Protein AF-A0A9D5UWX5-F1 (afdb_monomer_lite)

Sequence (49 aa):
MGDHDGTYHQIYSDPLMVADLLQNFVDEPWVSELDFAGMQRLTVWPGSQ

Secondary structure (DSSP, 8-state):
--TTHHHHHHHTTSHHHHHHHHHHH---GGGGGS-STT----SS-TT--

Radius of gyration: 13.34 Å; chains: 1; bounding box: 26×27×32 Å

pLDDT: mean 76.23, std 13.45, range [48.81, 92.25]

Structure (mmCIF, N/CA/C/O backbone):
data_AF-A0A9D5UWX5-F1
#
_entry.id   AF-A0A9D5UWX5-F1
#
loop_
_atom_site.group_PDB
_atom_site.id
_atom_site.type_symbol
_atom_site.label_atom_id
_atom_site.label_alt_id
_atom_site.label_comp_id
_atom_site.label_asym_id
_atom_site.label_entity_id
_atom_site.label_seq_id
_atom_site.pdbx_PDB_ins_code
_atom_site.Cartn_x
_atom_site.Cartn_y
_atom_site.Cartn_z
_atom_site.occupancy
_atom_site.B_iso_or_equiv
_atom_site.auth_seq_id
_atom_site.auth_comp_id
_atom_site.auth_asym_id
_atom_site.auth_atom_id
_atom_site.pdbx_PDB_model_num
ATOM 1 N N . MET A 1 1 ? 19.536 -15.527 -19.512 1.00 49.00 1 MET A N 1
ATOM 2 C CA . MET A 1 1 ? 19.816 -14.612 -18.386 1.00 49.00 1 MET A CA 1
ATOM 3 C C . MET A 1 1 ? 19.043 -13.332 -18.653 1.00 49.00 1 MET A C 1
ATOM 5 O O . MET A 1 1 ? 19.382 -12.672 -19.622 1.00 49.00 1 MET A O 1
ATOM 9 N N . GLY A 1 2 ? 18.003 -13.027 -17.869 1.00 52.69 2 GLY A N 1
ATOM 10 C CA . GLY A 1 2 ? 17.471 -11.657 -17.778 1.00 52.69 2 GLY A CA 1
ATOM 11 C C . GLY A 1 2 ? 15.975 -11.421 -18.029 1.00 52.69 2 GLY A C 1
ATOM 12 O O . GLY A 1 2 ? 15.471 -10.426 -17.536 1.00 52.69 2 GLY A O 1
ATOM 13 N N . ASP A 1 3 ? 15.229 -12.306 -18.699 1.00 48.81 3 ASP A N 1
ATOM 14 C CA . ASP A 1 3 ? 13.810 -12.043 -19.049 1.00 48.81 3 ASP A CA 1
ATOM 15 C C . ASP A 1 3 ? 12.799 -12.288 -17.907 1.00 48.81 3 ASP A C 1
ATOM 17 O O . ASP A 1 3 ? 11.621 -12.553 -18.136 1.00 48.81 3 ASP A O 1
ATOM 21 N N . HIS A 1 4 ? 13.246 -12.211 -16.653 1.00 51.59 4 HIS A N 1
ATOM 22 C CA . HIS A 1 4 ? 12.362 -12.316 -15.488 1.00 51.59 4 HIS A CA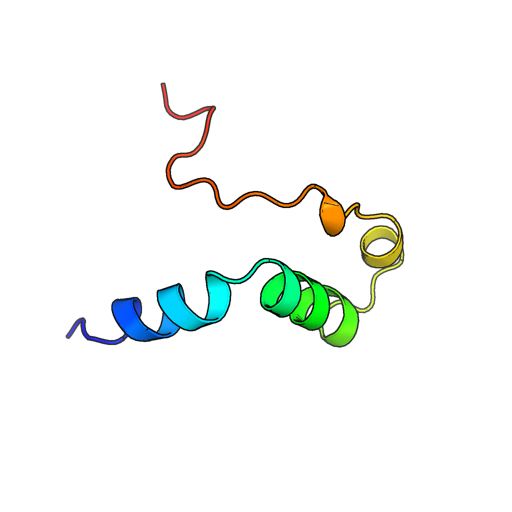 1
ATOM 23 C C . HIS A 1 4 ? 11.968 -10.953 -14.903 1.00 51.59 4 HIS A C 1
ATOM 25 O O . HIS A 1 4 ? 10.984 -10.891 -14.170 1.00 51.59 4 HIS A O 1
ATOM 31 N N . ASP A 1 5 ? 12.646 -9.860 -15.272 1.00 56.28 5 ASP A N 1
ATOM 32 C CA . ASP A 1 5 ? 12.365 -8.539 -14.691 1.00 56.28 5 ASP A CA 1
ATOM 33 C C . ASP A 1 5 ? 11.075 -7.905 -15.221 1.00 56.28 5 ASP A C 1
ATOM 35 O O . ASP A 1 5 ? 10.318 -7.322 -14.450 1.00 56.28 5 ASP A O 1
ATOM 39 N N . GLY A 1 6 ? 10.772 -8.038 -16.519 1.00 57.91 6 GLY A N 1
ATOM 40 C CA . GLY A 1 6 ? 9.651 -7.316 -17.137 1.00 57.91 6 GLY A CA 1
ATOM 41 C C . GLY A 1 6 ? 8.283 -7.720 -16.580 1.00 57.91 6 GLY A C 1
ATOM 42 O O . GLY A 1 6 ? 7.459 -6.867 -16.251 1.00 57.91 6 GLY A O 1
ATOM 43 N N . THR A 1 7 ? 8.057 -9.025 -16.429 1.00 56.59 7 THR A N 1
ATOM 44 C CA . THR A 1 7 ? 6.792 -9.571 -15.920 1.00 56.59 7 THR A CA 1
ATOM 45 C C . THR A 1 7 ? 6.653 -9.351 -14.415 1.00 56.59 7 THR A C 1
ATOM 47 O O . THR A 1 7 ? 5.567 -9.022 -13.946 1.00 56.59 7 THR A O 1
ATOM 50 N N . TYR A 1 8 ? 7.750 -9.463 -13.656 1.00 60.69 8 TYR A N 1
ATOM 51 C CA . TYR A 1 8 ? 7.743 -9.215 -12.212 1.00 60.69 8 TYR A CA 1
ATOM 52 C C . TYR A 1 8 ? 7.434 -7.740 -11.917 1.00 60.69 8 TYR A C 1
ATOM 54 O O . TYR A 1 8 ? 6.554 -7.442 -11.114 1.00 60.69 8 TYR A O 1
ATOM 62 N N . HIS A 1 9 ? 8.046 -6.803 -12.652 1.00 60.91 9 HIS A N 1
ATOM 63 C CA . HIS A 1 9 ? 7.729 -5.374 -12.539 1.00 60.91 9 HIS A CA 1
ATOM 64 C C . HIS A 1 9 ? 6.272 -5.047 -12.888 1.00 60.91 9 HIS A C 1
ATOM 66 O O . HIS A 1 9 ? 5.685 -4.152 -12.280 1.00 60.91 9 HIS A O 1
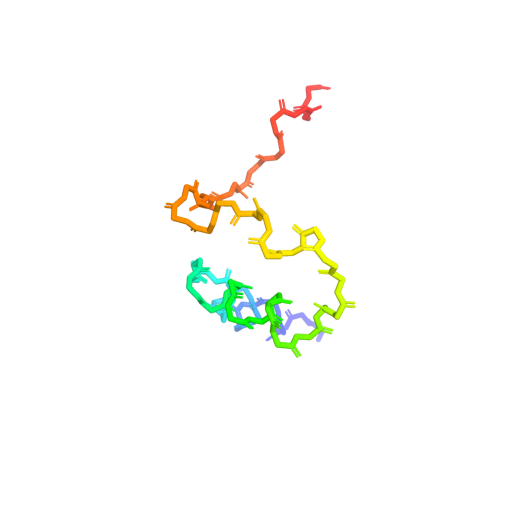ATOM 72 N N . GLN A 1 10 ? 5.677 -5.743 -13.860 1.00 64.56 10 GLN A N 1
ATOM 73 C CA . GLN A 1 10 ? 4.280 -5.510 -14.239 1.00 64.56 10 GLN A CA 1
ATOM 74 C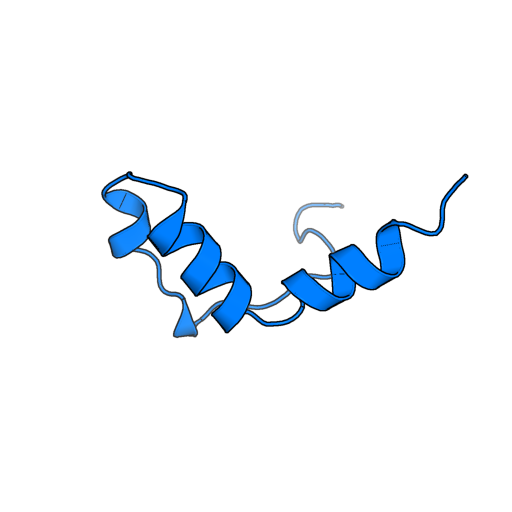 C . GLN A 1 10 ? 3.300 -5.939 -13.145 1.00 64.56 10 GLN A C 1
ATOM 76 O O . GLN A 1 10 ? 2.347 -5.210 -12.888 1.00 64.56 10 GLN A O 1
ATOM 81 N N . ILE A 1 11 ? 3.557 -7.059 -12.463 1.00 64.00 11 ILE A N 1
ATOM 82 C CA . ILE A 1 11 ? 2.692 -7.554 -11.379 1.00 64.00 11 ILE A CA 1
ATOM 83 C C . ILE A 1 11 ? 2.680 -6.576 -10.191 1.00 64.00 11 ILE A C 1
ATOM 85 O O . ILE A 1 11 ? 1.631 -6.334 -9.607 1.00 64.00 11 ILE A O 1
ATOM 89 N N . TYR A 1 12 ? 3.811 -5.934 -9.883 1.00 67.38 12 TYR A N 1
ATOM 90 C CA . TYR A 1 12 ? 3.904 -4.935 -8.803 1.00 67.38 12 TYR A CA 1
ATOM 91 C C . TYR A 1 12 ? 3.725 -3.485 -9.274 1.00 67.38 12 TYR A C 1
ATOM 93 O O . TYR A 1 12 ? 4.063 -2.547 -8.554 1.00 67.38 12 TYR A O 1
ATOM 101 N N . SER A 1 13 ? 3.216 -3.274 -10.492 1.00 71.12 13 SER A N 1
ATOM 102 C CA . SER A 1 13 ? 2.932 -1.925 -10.995 1.00 71.12 13 SER A CA 1
ATOM 103 C C . SER A 1 13 ? 1.592 -1.370 -10.513 1.00 71.12 13 SER A C 1
ATOM 105 O O . SER A 1 13 ? 1.386 -0.161 -10.627 1.00 71.12 13 SER A O 1
ATOM 107 N N . ASP A 1 14 ? 0.708 -2.219 -9.983 1.00 79.94 14 ASP A N 1
ATOM 108 C CA . ASP A 1 14 ? -0.573 -1.799 -9.424 1.00 79.94 14 ASP A CA 1
ATOM 109 C C . ASP A 1 14 ? -0.467 -1.625 -7.894 1.00 79.94 14 ASP A C 1
ATOM 111 O O . ASP A 1 14 ? -0.161 -2.592 -7.185 1.00 79.94 14 ASP A O 1
ATOM 115 N N . PRO A 1 15 ? -0.712 -0.415 -7.359 1.00 81.94 15 PRO A N 1
ATOM 116 C CA . PRO A 1 15 ? -0.653 -0.164 -5.922 1.00 81.94 15 PRO A CA 1
ATOM 117 C C . PRO A 1 15 ? -1.668 -0.997 -5.123 1.00 81.94 15 PRO A C 1
ATOM 119 O O . PRO A 1 15 ? -1.381 -1.337 -3.978 1.00 81.94 15 PRO A O 1
ATOM 122 N N . LEU A 1 16 ? -2.806 -1.395 -5.708 1.00 83.25 16 LEU A N 1
ATOM 123 C CA . LEU A 1 16 ? -3.779 -2.272 -5.047 1.00 83.25 16 LEU A CA 1
ATOM 124 C C . LEU A 1 16 ? -3.243 -3.697 -4.890 1.00 83.25 16 LEU A C 1
ATOM 126 O O . LEU A 1 16 ? -3.447 -4.303 -3.842 1.00 83.25 16 LEU A O 1
ATOM 130 N N . MET A 1 17 ? -2.517 -4.224 -5.883 1.00 85.19 17 MET A N 1
ATOM 131 C CA . MET A 1 17 ? -1.861 -5.535 -5.754 1.00 85.19 17 MET A CA 1
ATOM 132 C C . MET A 1 17 ? -0.777 -5.517 -4.677 1.00 85.19 17 MET A C 1
ATOM 134 O O . MET A 1 17 ? -0.643 -6.474 -3.919 1.00 85.19 17 MET A O 1
ATOM 138 N N . VAL A 1 18 ? -0.009 -4.430 -4.589 1.00 85.25 18 VAL A N 1
ATOM 139 C CA . VAL A 1 18 ? 1.018 -4.272 -3.548 1.00 85.25 18 VAL A CA 1
ATOM 140 C C . VAL A 1 18 ? 0.377 -4.151 -2.162 1.00 85.25 18 VAL A C 1
ATOM 142 O O . VAL A 1 18 ? 0.858 -4.770 -1.215 1.00 85.25 18 VAL A O 1
ATOM 145 N N . ALA A 1 19 ? -0.726 -3.410 -2.044 1.00 87.94 19 ALA A N 1
ATOM 146 C CA . ALA A 1 19 ? -1.481 -3.286 -0.802 1.00 87.94 19 ALA A CA 1
ATOM 147 C C . ALA A 1 19 ? -2.051 -4.630 -0.333 1.00 87.94 19 ALA A C 1
ATOM 149 O O . ALA A 1 19 ? -1.942 -4.965 0.846 1.00 87.94 19 ALA A O 1
ATOM 150 N N . ASP A 1 20 ? -2.640 -5.404 -1.244 1.00 87.88 20 ASP A N 1
ATOM 151 C CA . ASP A 1 20 ? -3.175 -6.732 -0.941 1.00 87.88 20 ASP A CA 1
ATOM 152 C C . ASP A 1 20 ? -2.054 -7.704 -0.538 1.00 87.88 20 ASP A C 1
ATOM 154 O O . ASP A 1 20 ? -2.175 -8.414 0.459 1.00 87.88 20 ASP A O 1
ATOM 158 N N . LEU A 1 21 ? -0.910 -7.667 -1.231 1.00 88.31 21 LEU A N 1
ATOM 159 C CA . LEU A 1 21 ? 0.262 -8.469 -0.877 1.00 88.31 21 LEU A CA 1
ATOM 160 C C . LEU A 1 21 ? 0.759 -8.151 0.537 1.00 88.31 21 LEU A C 1
ATOM 162 O O . LEU A 1 21 ? 0.993 -9.064 1.323 1.00 88.31 21 LEU A O 1
ATOM 166 N N . LEU A 1 22 ? 0.924 -6.868 0.863 1.00 89.25 22 LEU A N 1
ATOM 167 C CA . LEU A 1 22 ? 1.422 -6.448 2.172 1.00 89.25 22 LEU A CA 1
ATOM 168 C C . LEU A 1 22 ? 0.460 -6.862 3.289 1.00 89.25 22 LEU A C 1
ATOM 170 O O . LEU A 1 22 ? 0.910 -7.428 4.278 1.00 89.25 22 LEU A O 1
ATOM 174 N N . GLN A 1 23 ? -0.846 -6.662 3.100 1.00 89.31 23 GLN A N 1
ATOM 175 C CA . GLN A 1 23 ? -1.865 -7.017 4.094 1.00 89.31 23 GLN A CA 1
ATOM 176 C C . GLN A 1 23 ? -2.010 -8.530 4.313 1.00 89.31 23 GLN A C 1
ATOM 178 O O . GLN A 1 23 ? -2.312 -8.951 5.424 1.00 89.31 23 GLN A O 1
ATOM 183 N N . ASN A 1 24 ? -1.805 -9.350 3.278 1.00 89.25 24 ASN A N 1
ATOM 184 C CA . ASN A 1 24 ? -1.946 -10.807 3.387 1.00 89.25 24 ASN A CA 1
ATOM 185 C C . ASN A 1 24 ? -0.640 -11.532 3.750 1.00 89.25 24 ASN A C 1
ATOM 187 O O . ASN A 1 24 ? -0.685 -12.672 4.210 1.00 89.25 24 ASN A O 1
ATOM 191 N N . PHE A 1 25 ? 0.520 -10.919 3.504 1.00 91.25 25 PHE A N 1
ATOM 192 C CA . PHE A 1 25 ? 1.822 -11.560 3.708 1.00 91.25 25 PHE A CA 1
ATOM 193 C C . PHE A 1 25 ? 2.556 -11.069 4.958 1.00 91.25 25 PHE A C 1
ATOM 195 O O . PHE A 1 25 ? 3.333 -11.824 5.543 1.00 91.25 25 PHE A O 1
ATOM 202 N N . VAL A 1 26 ? 2.344 -9.815 5.365 1.00 90.50 26 VAL A N 1
ATOM 203 C CA . VAL A 1 26 ? 3.016 -9.219 6.523 1.00 90.50 26 VAL A CA 1
ATOM 204 C C . VAL A 1 26 ? 2.042 -9.167 7.699 1.00 90.50 26 VAL A C 1
ATOM 206 O O . VAL A 1 26 ? 1.148 -8.329 7.740 1.00 90.50 26 VAL A O 1
ATOM 209 N N . ASP A 1 27 ? 2.245 -10.052 8.673 1.00 89.31 27 ASP A N 1
ATOM 210 C CA . ASP A 1 27 ? 1.434 -10.144 9.896 1.00 89.31 27 ASP A CA 1
ATOM 211 C C . ASP A 1 27 ? 1.940 -9.183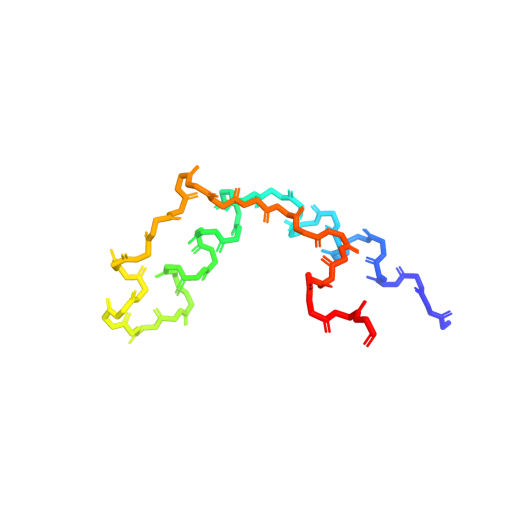 10.983 1.00 89.31 27 ASP A C 1
ATOM 213 O O . ASP A 1 27 ? 2.276 -9.578 12.097 1.00 89.31 27 ASP A O 1
ATOM 217 N N . GLU A 1 28 ? 2.076 -7.905 10.631 1.00 92.00 28 GLU A N 1
ATOM 218 C CA . GLU A 1 28 ? 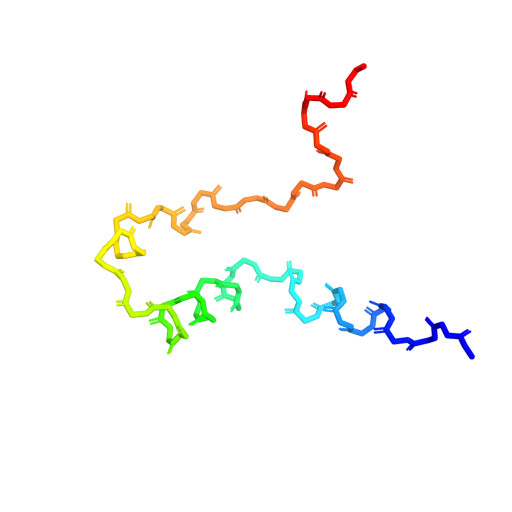2.542 -6.879 11.558 1.00 92.00 28 GLU A CA 1
ATOM 219 C C . GLU A 1 28 ? 1.494 -5.767 11.727 1.00 92.00 28 GLU A C 1
ATOM 221 O O . GLU A 1 28 ? 0.936 -5.293 10.733 1.00 92.00 28 GLU A O 1
ATOM 226 N N . PRO A 1 29 ? 1.259 -5.263 12.955 1.00 87.25 29 PRO A N 1
ATOM 227 C CA . PRO A 1 29 ? 0.212 -4.269 13.213 1.00 87.25 29 PRO A CA 1
ATOM 228 C C . PRO A 1 29 ? 0.370 -2.977 12.404 1.00 87.25 29 PRO A C 1
ATOM 230 O O . PRO A 1 29 ? -0.620 -2.411 11.941 1.00 87.25 29 PRO A O 1
ATOM 233 N N . TRP A 1 30 ? 1.614 -2.543 12.172 1.00 92.25 30 TRP A N 1
ATOM 234 C CA . TRP A 1 30 ? 1.914 -1.308 11.441 1.00 92.25 30 TRP A CA 1
ATOM 235 C C . TRP A 1 30 ? 1.423 -1.337 9.991 1.00 92.25 30 TRP A C 1
ATOM 237 O O . TRP A 1 30 ? 1.185 -0.284 9.407 1.00 92.25 30 TRP A O 1
ATOM 247 N N . VAL A 1 31 ? 1.235 -2.523 9.405 1.00 90.38 31 VAL A N 1
ATOM 248 C CA . VAL A 1 31 ? 0.746 -2.680 8.027 1.00 90.38 31 VAL A CA 1
ATOM 249 C C . VAL A 1 31 ? -0.683 -2.160 7.904 1.00 90.38 31 VAL A C 1
ATOM 251 O O . VAL A 1 31 ? -1.023 -1.529 6.908 1.00 90.38 31 VAL A O 1
ATOM 254 N N . SER A 1 32 ? -1.501 -2.368 8.939 1.00 86.38 32 SER A N 1
ATOM 255 C CA . SER A 1 32 ? -2.883 -1.879 8.990 1.00 86.38 32 SER A CA 1
ATOM 256 C C . SER A 1 32 ? -2.993 -0.357 9.152 1.00 86.38 32 SER A C 1
ATOM 258 O O . SER A 1 32 ? -4.043 0.216 8.873 1.00 86.38 32 SER A O 1
ATOM 260 N N . GLU A 1 33 ? 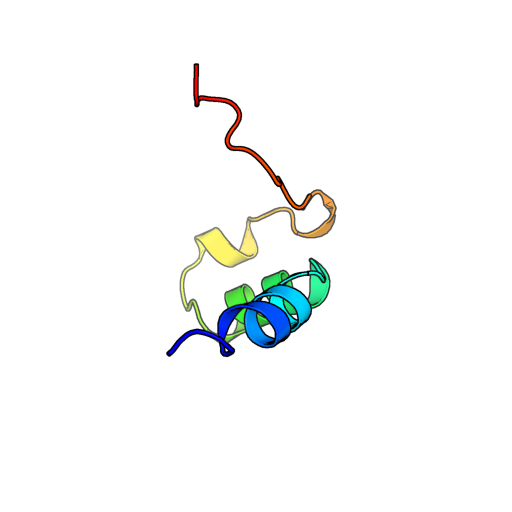-1.909 0.300 9.573 1.00 88.94 33 GLU A N 1
ATOM 261 C CA . GLU A 1 33 ? -1.832 1.753 9.768 1.00 88.94 33 GLU A CA 1
ATOM 262 C C . GLU A 1 33 ? -1.323 2.495 8.520 1.00 88.94 33 GLU A C 1
ATOM 264 O O . GLU A 1 33 ? -1.323 3.727 8.486 1.00 88.94 33 GLU A O 1
ATOM 269 N N . LEU A 1 34 ? -0.884 1.768 7.486 1.00 88.94 34 LEU A N 1
ATOM 270 C CA . LEU A 1 34 ? -0.401 2.366 6.246 1.00 88.94 34 LEU A CA 1
ATOM 271 C C . LEU A 1 34 ? -1.543 2.919 5.385 1.00 88.94 34 LEU A C 1
ATOM 273 O O . LEU A 1 34 ? -2.555 2.262 5.147 1.00 88.94 34 LEU A O 1
ATOM 277 N N . ASP A 1 35 ? -1.327 4.109 4.822 1.00 86.62 35 ASP A N 1
ATOM 278 C CA . ASP A 1 35 ? -2.200 4.666 3.789 1.00 86.62 35 ASP A CA 1
ATOM 279 C C . ASP A 1 35 ? -1.858 4.075 2.412 1.00 86.62 35 ASP A C 1
ATOM 281 O O . ASP A 1 35 ? -0.962 4.541 1.702 1.00 86.62 35 ASP A O 1
ATOM 285 N N . PHE A 1 36 ? -2.600 3.039 2.023 1.00 85.50 36 PHE A N 1
ATOM 286 C CA . PHE A 1 36 ? -2.496 2.430 0.696 1.00 85.50 36 PHE A CA 1
ATOM 287 C C . PHE A 1 36 ? -3.134 3.280 -0.416 1.00 85.50 36 PHE A C 1
ATOM 289 O O . PHE A 1 36 ? -2.778 3.113 -1.582 1.00 85.50 36 PHE A O 1
ATOM 296 N N . ALA A 1 37 ? -4.043 4.208 -0.094 1.00 83.44 37 ALA A N 1
ATOM 297 C CA . ALA A 1 37 ? -4.694 5.061 -1.092 1.00 83.44 37 ALA A CA 1
ATOM 298 C C . ALA A 1 37 ? -3.743 6.147 -1.627 1.00 83.44 37 ALA A C 1
ATOM 300 O O . ALA A 1 37 ? -3.875 6.578 -2.774 1.00 83.44 37 ALA A O 1
ATOM 301 N N . GLY A 1 38 ? -2.764 6.558 -0.817 1.00 83.12 38 GLY A N 1
ATOM 302 C CA . GLY A 1 38 ? -1.705 7.495 -1.194 1.00 83.12 38 GLY A CA 1
ATOM 303 C C . GLY A 1 38 ? -0.492 6.867 -1.892 1.00 83.12 38 GLY A C 1
ATOM 304 O O . GLY A 1 38 ? 0.433 7.600 -2.258 1.00 83.12 38 GLY A O 1
ATOM 305 N N . MET A 1 39 ? -0.452 5.540 -2.079 1.00 84.31 39 MET A N 1
ATOM 306 C CA . MET A 1 39 ? 0.714 4.869 -2.661 1.00 84.31 39 MET A CA 1
ATOM 307 C C . MET A 1 39 ? 0.968 5.305 -4.103 1.00 84.31 39 MET A C 1
ATOM 309 O O . MET A 1 39 ? 0.102 5.234 -4.974 1.00 84.31 39 MET A O 1
ATOM 313 N N . GLN A 1 40 ? 2.209 5.705 -4.370 1.00 79.12 40 GLN A N 1
ATOM 314 C CA . GLN A 1 40 ? 2.676 6.070 -5.701 1.00 79.12 40 GLN A CA 1
ATOM 315 C C . GLN A 1 40 ? 3.932 5.283 -6.040 1.00 79.12 40 GLN A C 1
ATOM 317 O O . GLN A 1 40 ? 4.858 5.163 -5.237 1.00 79.12 40 GLN A O 1
ATOM 322 N N . ARG A 1 41 ? 3.982 4.776 -7.271 1.00 77.69 41 ARG A N 1
ATOM 323 C CA . ARG A 1 41 ? 5.174 4.114 -7.788 1.00 77.69 41 ARG A CA 1
ATOM 324 C C . ARG A 1 41 ? 6.255 5.157 -8.056 1.00 77.69 41 ARG A C 1
ATOM 326 O O . ARG A 1 41 ? 6.141 5.944 -8.994 1.00 77.69 41 ARG A O 1
ATOM 333 N N . LEU A 1 42 ? 7.330 5.113 -7.279 1.00 75.31 42 LEU A N 1
ATOM 334 C CA . LEU A 1 42 ? 8.530 5.896 -7.549 1.00 75.31 42 LEU A CA 1
ATOM 335 C C . LEU A 1 42 ? 9.431 5.124 -8.515 1.00 75.31 42 LEU A C 1
ATOM 337 O O . LEU A 1 42 ? 9.854 4.008 -8.232 1.00 75.31 42 LEU A O 1
ATOM 341 N N . THR A 1 43 ? 9.726 5.715 -9.672 1.00 69.88 43 THR A N 1
ATOM 342 C CA . THR A 1 43 ? 10.694 5.165 -10.638 1.00 69.88 43 THR A CA 1
ATOM 343 C C . THR A 1 43 ? 12.137 5.553 -10.308 1.00 69.88 43 THR A C 1
ATOM 345 O O . THR A 1 43 ? 13.067 5.027 -10.910 1.00 69.88 43 THR A O 1
ATOM 348 N N . VAL A 1 44 ? 12.326 6.480 -9.365 1.00 73.50 44 VAL A N 1
ATOM 349 C CA . VAL A 1 44 ? 13.620 6.956 -8.870 1.00 73.50 44 VAL A CA 1
ATOM 350 C C . VAL A 1 44 ? 13.496 7.281 -7.382 1.00 73.50 44 VAL A C 1
ATOM 352 O O . VAL A 1 44 ? 12.495 7.854 -6.948 1.00 73.50 44 VAL A O 1
ATOM 355 N N . TRP A 1 45 ? 14.497 6.889 -6.594 1.00 70.88 45 TRP A N 1
ATOM 356 C CA . TRP A 1 45 ? 14.545 7.195 -5.168 1.00 70.88 45 TRP A CA 1
ATOM 357 C C . TRP A 1 45 ? 14.822 8.697 -4.958 1.00 70.88 45 TRP A C 1
ATOM 359 O O . TRP A 1 45 ? 15.813 9.205 -5.477 1.00 70.88 45 TRP A O 1
ATOM 369 N N . PRO A 1 46 ? 14.011 9.434 -4.180 1.00 66.44 46 PRO A N 1
ATOM 370 C CA . PRO A 1 46 ? 14.156 10.886 -4.028 1.00 66.44 46 PRO A CA 1
ATOM 371 C C . PRO A 1 46 ? 15.429 11.322 -3.283 1.00 66.44 46 PRO A C 1
ATOM 373 O O . PRO A 1 46 ? 15.749 12.506 -3.277 1.00 66.44 46 PRO A O 1
ATOM 376 N N . GLY A 1 47 ? 16.161 10.389 -2.666 1.00 73.19 47 GLY A N 1
ATOM 377 C CA . GLY A 1 47 ? 17.447 10.645 -2.012 1.00 73.19 47 GLY A CA 1
ATOM 378 C C . GLY A 1 47 ? 18.672 10.215 -2.822 1.00 73.19 47 GLY A C 1
ATOM 379 O O . GLY A 1 47 ? 19.765 10.205 -2.266 1.00 73.19 47 GLY A O 1
ATOM 380 N N . SER A 1 48 ? 18.522 9.814 -4.090 1.00 67.75 48 SER A N 1
ATOM 381 C CA . SER A 1 48 ? 19.672 9.594 -4.972 1.00 67.75 48 SER A CA 1
ATOM 382 C C . SER A 1 48 ? 20.081 10.933 -5.595 1.00 67.75 48 SER A C 1
ATOM 384 O O . SER A 1 48 ? 19.684 11.242 -6.720 1.00 67.75 48 SER A O 1
ATOM 386 N N . GLN A 1 49 ? 20.813 11.744 -4.830 1.00 52.50 49 GLN A N 1
ATOM 387 C CA . GLN A 1 49 ? 21.661 12.823 -5.346 1.00 52.50 49 GLN A CA 1
ATOM 388 C C . GLN A 1 49 ? 23.125 12.468 -5.117 1.00 52.50 49 GLN A C 1
ATOM 390 O O . GLN A 1 49 ? 23.421 11.875 -4.055 1.00 52.50 49 GLN A O 1
#

Foldseek 3Di:
DDPPPPVVCVQVQDLVSVLVCCVVPPPDPVSVVDDSVPDDDDPDDPPPD